Protein AF-A0A2H0XFA7-F1 (afdb_monomer)

Mean predicted aligned error: 2.38 Å

Foldseek 3Di:
DVLPADDPVDHDQVLLVQLLVCLAPVPDDLVVSLVCLLVPPPPSSNSSSVSSVVSNVPRDYD

Solvent-accessible surface area (backbone atoms only — not comparable to full-atom values): 3479 Å² total; per-residue (Å²): 82,99,64,64,36,53,44,90,94,53,54,61,54,67,46,28,51,50,20,28,49,35,55,73,65,63,85,53,60,66,67,60,54,39,50,51,33,48,75,65,42,93,65,61,21,65,44,40,24,49,39,11,52,52,28,27,70,70,48,79,82,131

pLDDT: mean 96.26, std 4.48, range [71.38, 98.69]

Secondary structure (DSSP, 8-state):
-TT--B-SSSB--HHHHHHHHHHHH--S-HHHHHHHHHHH-SS-HHHHHHHHHHHHHHPPP-

Radius of gyration: 11.29 Å; Cα contacts (8 Å, |Δi|>4): 80; chains: 1; bounding box: 30×14×33 Å

Structure (mmCIF, N/CA/C/O backbone):
data_AF-A0A2H0XFA7-F1
#
_entry.id   AF-A0A2H0XFA7-F1
#
loop_
_atom_site.group_PDB
_atom_site.id
_atom_site.type_symbol
_atom_site.label_atom_id
_atom_site.label_alt_id
_atom_site.label_comp_id
_atom_site.label_asym_id
_atom_site.label_entity_id
_atom_site.label_seq_id
_atom_site.pdbx_PDB_ins_code
_atom_site.Cartn_x
_atom_site.Cartn_y
_atom_site.Cartn_z
_atom_site.occupancy
_atom_site.B_iso_or_equiv
_atom_site.auth_seq_id
_atom_site.auth_comp_id
_atom_site.auth_asym_id
_atom_site.auth_atom_id
_atom_site.pdbx_PDB_model_num
ATOM 1 N N . ILE A 1 1 ? -3.828 0.224 -12.496 1.00 71.38 1 ILE A N 1
ATOM 2 C CA . ILE A 1 1 ? -4.125 1.226 -13.564 1.00 71.38 1 ILE A CA 1
ATOM 3 C C . ILE A 1 1 ? -3.760 2.660 -13.158 1.00 71.38 1 ILE A C 1
ATOM 5 O O . ILE A 1 1 ? -2.835 3.176 -13.765 1.00 71.38 1 ILE A O 1
ATOM 9 N N . LYS A 1 2 ? -4.399 3.298 -12.157 1.00 89.75 2 LYS A N 1
ATOM 10 C CA . LYS A 1 2 ? -4.090 4.690 -11.732 1.00 89.75 2 LYS A CA 1
ATOM 11 C C . LYS A 1 2 ? -2.599 4.936 -11.453 1.00 89.75 2 LYS A C 1
ATOM 13 O O . LYS A 1 2 ? -2.037 5.904 -11.938 1.00 89.75 2 LYS A O 1
ATOM 18 N N . TYR A 1 3 ? -1.971 4.014 -10.729 1.00 94.62 3 TYR A N 1
ATOM 19 C CA . TYR A 1 3 ? -0.550 4.073 -10.372 1.00 94.62 3 TYR A CA 1
ATOM 20 C C . TYR A 1 3 ? 0.350 3.256 -11.318 1.00 94.62 3 TYR A C 1
ATOM 22 O O . TYR A 1 3 ? 1.466 2.893 -10.978 1.00 94.62 3 TYR A O 1
ATOM 30 N N . GLY A 1 4 ? -0.154 2.862 -12.493 1.00 94.38 4 GLY A N 1
ATOM 31 C CA . GLY A 1 4 ? 0.625 2.070 -13.453 1.00 94.38 4 GLY A CA 1
ATOM 32 C C . GLY A 1 4 ? 1.110 0.703 -12.937 1.00 94.38 4 GLY A C 1
ATOM 33 O O . GLY A 1 4 ? 2.095 0.186 -13.460 1.00 94.38 4 GLY A O 1
ATOM 34 N N . LEU A 1 5 ? 0.465 0.139 -11.909 1.00 96.06 5 LEU A N 1
ATOM 35 C CA . LEU A 1 5 ? 0.761 -1.190 -11.363 1.00 96.06 5 LEU A CA 1
ATOM 36 C C . LEU A 1 5 ? 0.031 -2.279 -12.168 1.00 96.06 5 LEU A C 1
ATOM 38 O O . LEU A 1 5 ? -1.206 -2.333 -12.162 1.00 96.06 5 LEU A O 1
ATOM 42 N N . GLY A 1 6 ? 0.798 -3.126 -12.860 1.00 94.12 6 GLY A N 1
ATOM 43 C CA . GLY A 1 6 ? 0.288 -4.146 -13.783 1.00 94.12 6 GLY A CA 1
ATOM 44 C C . GLY A 1 6 ? -0.282 -3.579 -15.089 1.00 94.12 6 GLY A C 1
ATOM 45 O O . GLY A 1 6 ? -0.305 -2.366 -15.318 1.00 94.12 6 GLY A O 1
ATOM 46 N N . SER A 1 7 ? -0.755 -4.467 -15.963 1.00 94.69 7 SER A N 1
ATOM 47 C CA . SER A 1 7 ? -1.428 -4.076 -17.206 1.00 94.69 7 SER A CA 1
ATOM 48 C C . SER A 1 7 ? -2.910 -3.779 -16.953 1.00 94.69 7 SER A C 1
ATOM 50 O O . SER A 1 7 ? -3.437 -4.008 -15.864 1.00 94.69 7 SER A O 1
ATOM 52 N N . ARG A 1 8 ? -3.624 -3.268 -17.964 1.00 91.62 8 ARG A N 1
ATOM 53 C CA . ARG A 1 8 ? -5.087 -3.123 -17.866 1.00 91.62 8 ARG A CA 1
ATOM 54 C C . ARG A 1 8 ? -5.796 -4.476 -17.757 1.00 91.62 8 ARG A C 1
ATOM 56 O O . ARG A 1 8 ? -6.792 -4.562 -17.054 1.00 91.62 8 ARG A O 1
ATOM 63 N N . ALA A 1 9 ? -5.272 -5.501 -18.433 1.00 95.88 9 ALA A N 1
ATOM 64 C CA . ALA A 1 9 ? -5.816 -6.857 -18.397 1.00 95.88 9 ALA A CA 1
ATOM 65 C C . ALA A 1 9 ? -5.441 -7.612 -17.109 1.00 95.88 9 ALA A C 1
ATOM 67 O O . ALA A 1 9 ? -6.177 -8.493 -16.684 1.00 95.88 9 ALA A O 1
ATOM 68 N N . ALA A 1 10 ? -4.316 -7.255 -16.481 1.00 94.75 10 ALA A N 1
ATOM 69 C CA . ALA A 1 10 ? -3.811 -7.872 -15.258 1.00 94.75 10 ALA A CA 1
ATOM 70 C C . ALA A 1 10 ? -3.222 -6.802 -14.314 1.00 94.75 10 ALA A C 1
ATOM 72 O O . ALA A 1 10 ? -1.999 -6.612 -14.272 1.00 94.75 10 ALA A O 1
ATOM 73 N N . PRO A 1 11 ? -4.070 -6.047 -13.592 1.00 94.75 11 PRO A N 1
ATOM 74 C CA . PRO A 1 11 ? -3.607 -5.064 -12.621 1.00 94.75 11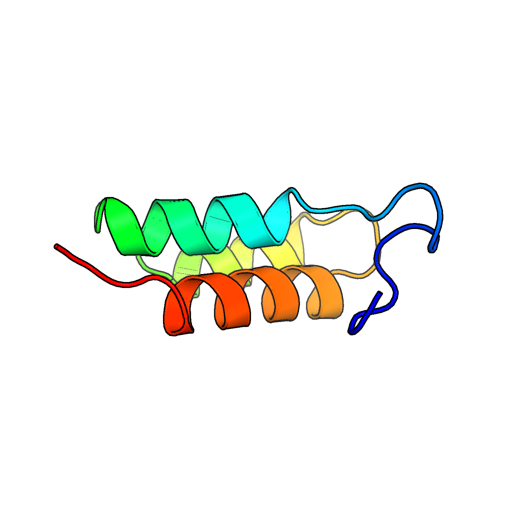 PRO A CA 1
ATOM 75 C C . PRO A 1 11 ? -3.021 -5.751 -11.380 1.00 94.75 11 PRO A C 1
ATOM 77 O O . PRO A 1 11 ? -3.560 -6.741 -10.892 1.00 94.75 11 PRO A O 1
ATOM 80 N N . ILE A 1 12 ? -1.946 -5.186 -10.830 1.00 95.88 12 ILE A N 1
ATOM 81 C CA . ILE A 1 12 ? -1.367 -5.641 -9.558 1.00 95.88 12 ILE A CA 1
ATOM 82 C C . ILE A 1 12 ? -2.063 -4.895 -8.412 1.00 95.88 12 ILE A C 1
ATOM 84 O O . ILE A 1 12 ? -2.192 -3.670 -8.461 1.00 95.88 12 ILE A O 1
ATOM 88 N N . VAL A 1 13 ? -2.538 -5.635 -7.403 1.00 96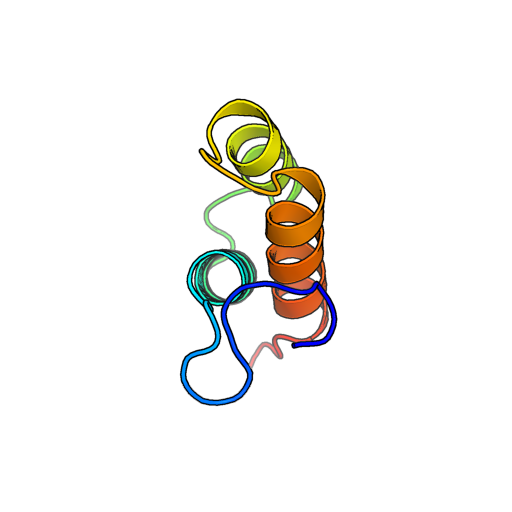.38 13 VAL A N 1
ATOM 89 C CA . VAL A 1 13 ? -3.427 -5.117 -6.339 1.00 96.38 13 VAL A CA 1
ATOM 90 C C . VAL A 1 13 ? -2.947 -5.395 -4.908 1.00 96.38 13 VAL A C 1
ATOM 92 O O . VAL A 1 13 ? -3.580 -4.946 -3.957 1.00 96.38 13 VAL A O 1
ATOM 95 N N . ASN A 1 14 ? -1.838 -6.113 -4.728 1.00 96.31 14 ASN A N 1
ATOM 96 C CA . ASN A 1 14 ? -1.344 -6.563 -3.420 1.00 96.31 14 ASN A CA 1
ATOM 97 C C . ASN A 1 14 ? -1.134 -5.416 -2.411 1.00 96.31 14 ASN A C 1
ATOM 99 O O . ASN A 1 14 ? -1.655 -5.496 -1.302 1.00 96.31 14 ASN A O 1
ATOM 103 N N . SER A 1 15 ? -0.455 -4.325 -2.778 1.00 97.62 15 SER A N 1
ATOM 104 C CA . SER A 1 15 ? -0.228 -3.201 -1.855 1.00 97.62 15 SER A CA 1
ATOM 105 C C . SER A 1 15 ? -1.524 -2.487 -1.464 1.00 97.62 15 SER A C 1
ATOM 107 O O . SER A 1 15 ? -1.689 -2.110 -0.307 1.00 97.62 15 SER A O 1
ATOM 109 N N . ALA A 1 16 ? -2.491 -2.380 -2.381 1.00 98.00 16 ALA A N 1
ATOM 110 C CA . ALA A 1 16 ? -3.818 -1.861 -2.052 1.00 98.00 16 ALA A CA 1
ATOM 111 C C . ALA A 1 16 ? -4.542 -2.763 -1.033 1.00 98.00 16 ALA A C 1
ATOM 113 O O . ALA A 1 16 ? -5.128 -2.262 -0.075 1.00 98.00 16 ALA A O 1
ATOM 114 N N . ILE A 1 17 ? -4.455 -4.090 -1.191 1.00 98.00 17 ILE A N 1
ATOM 115 C CA . ILE A 1 17 ? -5.022 -5.047 -0.227 1.00 98.00 17 ILE A CA 1
ATOM 116 C C . ILE A 1 17 ? -4.379 -4.874 1.153 1.00 98.00 17 ILE A C 1
ATOM 118 O O . ILE A 1 17 ? -5.101 -4.829 2.146 1.00 98.00 17 ILE A O 1
ATOM 122 N N . ILE A 1 18 ? -3.052 -4.713 1.224 1.00 98.00 18 ILE A N 1
ATOM 123 C CA . ILE A 1 18 ? -2.342 -4.467 2.489 1.00 98.00 18 ILE A CA 1
ATOM 124 C C . ILE A 1 18 ? -2.865 -3.190 3.162 1.00 98.00 18 ILE A C 1
ATOM 126 O O . ILE A 1 18 ? -3.212 -3.221 4.339 1.00 98.00 18 ILE A O 1
ATOM 130 N N . GLY A 1 19 ? -2.990 -2.081 2.428 1.00 98.25 19 GLY A N 1
ATOM 131 C CA . GLY A 1 19 ? -3.518 -0.830 2.982 1.00 98.25 19 GLY A CA 1
ATOM 132 C C . GLY A 1 19 ? -4.941 -0.962 3.536 1.00 98.25 19 GLY A C 1
ATOM 133 O O . GLY A 1 19 ? -5.229 -0.509 4.646 1.00 98.25 19 GLY A O 1
ATOM 134 N N . ALA A 1 20 ? -5.824 -1.643 2.801 1.00 98.38 20 ALA A N 1
ATOM 135 C CA . ALA A 1 20 ? -7.183 -1.924 3.261 1.00 98.38 20 ALA A CA 1
ATOM 136 C C . ALA A 1 20 ? -7.203 -2.819 4.511 1.00 98.38 20 ALA A C 1
ATOM 138 O O . ALA A 1 20 ? -7.937 -2.544 5.460 1.00 98.38 20 ALA A O 1
ATOM 139 N N . PHE A 1 21 ? -6.366 -3.858 4.540 1.00 98.06 21 PHE A N 1
ATOM 140 C CA . PHE A 1 21 ? -6.225 -4.759 5.682 1.00 98.06 21 PHE A CA 1
ATOM 141 C C . PHE A 1 21 ? -5.763 -4.020 6.942 1.00 98.06 21 PHE A C 1
ATOM 143 O O . PHE A 1 21 ? -6.344 -4.190 8.015 1.00 98.06 21 PHE A O 1
ATOM 150 N N . VAL A 1 22 ? -4.755 -3.155 6.808 1.00 98.19 22 VAL A N 1
ATOM 151 C CA . VAL A 1 22 ? -4.241 -2.338 7.913 1.00 98.19 22 VAL A CA 1
ATOM 152 C C . VAL A 1 22 ? -5.344 -1.445 8.480 1.00 98.19 22 VAL A C 1
ATOM 154 O O . VAL A 1 22 ? -5.519 -1.396 9.695 1.00 98.19 22 VAL A O 1
ATOM 157 N N . ARG A 1 23 ? -6.156 -0.809 7.621 1.00 98.00 23 ARG A N 1
ATOM 158 C CA . ARG A 1 23 ? -7.302 -0.008 8.077 1.00 98.00 23 ARG A CA 1
ATOM 159 C C . ARG A 1 23 ? -8.340 -0.856 8.802 1.00 98.00 23 ARG A C 1
ATOM 161 O O . ARG A 1 23 ? -8.811 -0.448 9.855 1.00 98.00 23 ARG A O 1
ATOM 168 N N . ALA A 1 24 ? -8.710 -1.997 8.225 1.00 97.88 24 ALA A N 1
ATOM 169 C CA . ALA A 1 24 ? -9.775 -2.851 8.742 1.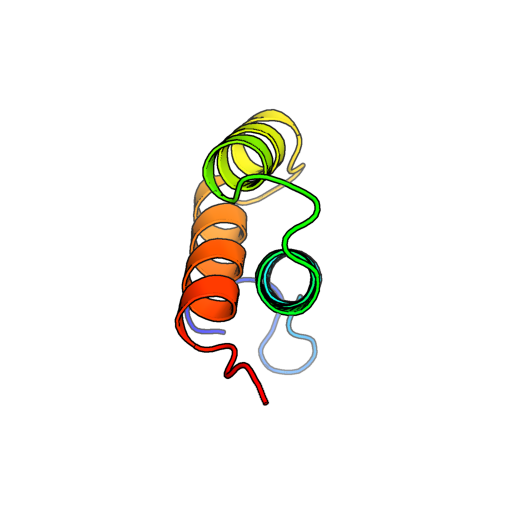00 97.88 24 ALA A CA 1
ATOM 170 C C . ALA A 1 24 ? -9.437 -3.482 10.101 1.00 97.88 24 ALA A C 1
ATOM 172 O O . ALA A 1 24 ? -10.340 -3.729 10.894 1.00 97.88 24 ALA A O 1
ATOM 173 N N . THR A 1 25 ? -8.156 -3.752 10.359 1.00 96.81 25 THR A N 1
ATOM 174 C CA . THR A 1 25 ? -7.701 -4.431 11.582 1.00 96.81 25 THR A CA 1
ATOM 175 C C . THR A 1 25 ? -7.187 -3.477 12.654 1.00 96.81 25 THR A C 1
ATOM 177 O O . THR A 1 25 ? -7.358 -3.749 13.837 1.00 96.81 25 THR A O 1
ATOM 180 N N . GLY A 1 26 ? -6.535 -2.377 12.264 1.00 94.88 26 GLY A N 1
ATOM 181 C CA . GLY A 1 26 ? -5.896 -1.447 13.196 1.00 94.88 26 GLY A CA 1
ATOM 182 C C . GLY A 1 26 ? -4.679 -2.019 13.938 1.00 94.88 26 GLY A C 1
ATOM 183 O O . GLY A 1 26 ? -4.196 -1.385 14.869 1.00 94.88 26 GLY A O 1
ATOM 184 N N . TYR A 1 27 ? -4.171 -3.198 13.554 1.00 95.44 27 TYR A N 1
ATOM 185 C CA .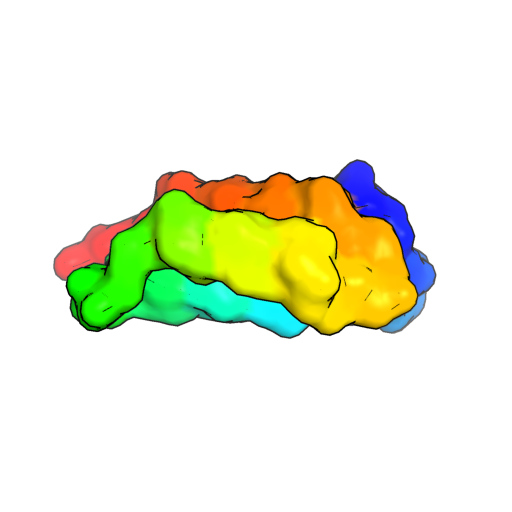 TYR A 1 27 ? -3.054 -3.859 14.250 1.00 95.44 27 TYR A CA 1
ATOM 186 C C . TYR A 1 27 ? -1.689 -3.232 13.971 1.00 95.44 27 TYR A C 1
ATOM 188 O O . TYR A 1 27 ? -0.761 -3.395 14.759 1.00 95.44 27 TYR A O 1
ATOM 196 N N . ILE A 1 28 ? -1.550 -2.554 12.834 1.00 95.06 28 ILE A N 1
ATOM 197 C CA . ILE A 1 28 ? -0.281 -2.016 12.346 1.00 95.06 28 ILE A CA 1
ATOM 198 C C . ILE A 1 28 ? -0.499 -0.543 11.994 1.00 95.06 28 ILE A C 1
ATOM 200 O O . ILE A 1 28 ? -1.556 -0.168 11.489 1.00 95.06 28 ILE A O 1
ATOM 204 N N . GLY A 1 29 ? 0.492 0.308 12.257 1.00 96.56 29 GLY A N 1
ATOM 205 C CA . GLY A 1 29 ? 0.462 1.702 11.821 1.00 96.56 29 GLY A CA 1
ATOM 206 C C . GLY A 1 29 ? 0.632 1.814 10.306 1.00 96.56 29 GLY A C 1
ATOM 207 O O . 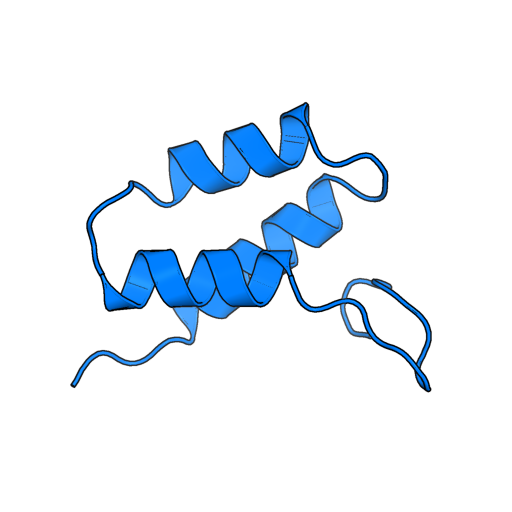GLY A 1 29 ? 1.525 1.188 9.733 1.00 96.56 29 GLY A O 1
ATOM 208 N N . ILE A 1 30 ? -0.192 2.642 9.654 1.00 98.06 30 ILE A N 1
ATOM 209 C CA . ILE A 1 30 ? -0.092 2.851 8.203 1.00 98.06 30 ILE A CA 1
ATOM 210 C C . ILE A 1 30 ? 1.286 3.388 7.800 1.00 98.06 30 ILE A C 1
ATOM 212 O O . ILE A 1 30 ? 1.846 2.905 6.826 1.00 98.06 30 ILE A O 1
ATOM 216 N N . GLU A 1 31 ? 1.886 4.291 8.578 1.00 98.38 31 GLU A N 1
ATOM 217 C CA . GLU A 1 31 ? 3.203 4.857 8.252 1.00 98.38 31 GLU A CA 1
ATOM 218 C C . GLU A 1 31 ? 4.308 3.795 8.187 1.00 98.38 31 GLU A C 1
ATOM 220 O O . GLU A 1 31 ? 5.085 3.784 7.234 1.00 98.38 31 GLU A O 1
ATOM 225 N N . SER A 1 32 ? 4.323 2.841 9.126 1.00 98.19 32 SER A N 1
ATOM 226 C CA . SER A 1 32 ? 5.276 1.723 9.107 1.00 98.19 32 SER A CA 1
ATOM 227 C C . SER A 1 32 ? 5.103 0.862 7.859 1.00 98.19 32 SER A C 1
ATOM 229 O O . SER A 1 32 ? 6.080 0.510 7.208 1.00 98.19 32 SER A O 1
ATOM 231 N N . VAL A 1 33 ? 3.858 0.573 7.472 1.00 98.31 33 VAL A N 1
ATOM 232 C CA . VAL A 1 33 ? 3.569 -0.186 6.249 1.00 98.31 33 VAL A CA 1
ATOM 233 C C . VAL A 1 33 ? 4.011 0.571 4.9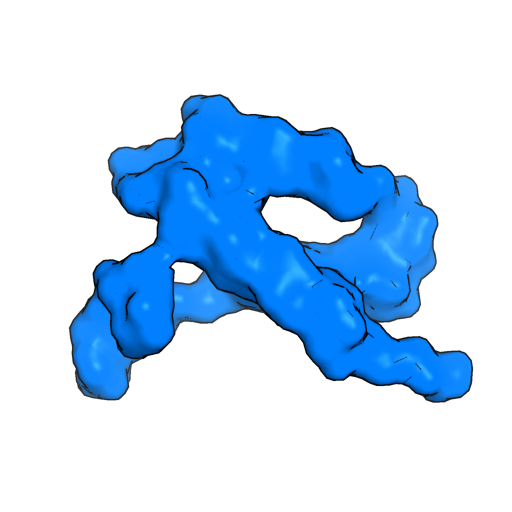98 1.00 98.31 33 VAL A C 1
ATOM 235 O O . VAL A 1 33 ? 4.605 -0.024 4.101 1.00 98.31 33 VAL A O 1
ATOM 238 N N . LEU A 1 34 ? 3.743 1.877 4.921 1.00 98.69 34 LEU A N 1
ATOM 239 C CA . LEU A 1 34 ? 4.157 2.695 3.782 1.00 98.69 34 LEU A CA 1
ATOM 240 C C . LEU A 1 34 ? 5.679 2.769 3.666 1.00 98.69 34 LEU A C 1
ATOM 242 O O . LEU A 1 34 ? 6.198 2.706 2.554 1.00 98.69 34 LEU A O 1
ATOM 246 N N . GLN A 1 35 ? 6.389 2.878 4.789 1.00 98.56 35 GLN A N 1
ATOM 247 C CA . GLN A 1 35 ? 7.846 2.829 4.817 1.00 98.56 35 GLN A CA 1
ATOM 248 C C . GLN A 1 35 ? 8.365 1.475 4.314 1.00 98.56 35 GLN A C 1
ATOM 250 O O . GLN A 1 35 ? 9.134 1.453 3.356 1.00 98.56 35 GLN A O 1
ATOM 255 N N . SER A 1 36 ? 7.876 0.356 4.857 1.00 98.38 36 SER A N 1
ATOM 256 C CA . SER A 1 36 ? 8.314 -0.977 4.422 1.00 98.38 36 SER A CA 1
ATOM 257 C C . SER A 1 36 ? 8.031 -1.239 2.942 1.00 98.38 36 SER A C 1
ATOM 259 O O . SER A 1 36 ? 8.845 -1.845 2.258 1.00 98.38 36 SER A O 1
ATOM 261 N N . ILE A 1 37 ? 6.906 -0.757 2.402 1.00 98.44 37 ILE A N 1
ATOM 262 C CA . ILE A 1 37 ? 6.630 -0.881 0.963 1.00 98.44 37 ILE A CA 1
ATOM 263 C C . ILE A 1 37 ? 7.656 -0.098 0.135 1.00 98.44 37 ILE A C 1
ATOM 265 O O . ILE A 1 37 ? 8.073 -0.583 -0.915 1.00 98.44 37 ILE A O 1
ATOM 269 N N . ARG A 1 38 ? 8.067 1.096 0.577 1.00 98.50 38 ARG A N 1
ATOM 270 C CA . ARG A 1 38 ? 9.070 1.886 -0.150 1.00 98.50 38 ARG A CA 1
ATOM 271 C C . ARG A 1 38 ? 10.449 1.238 -0.141 1.00 98.50 38 ARG A C 1
ATOM 273 O O . ARG A 1 38 ? 11.146 1.319 -1.145 1.00 98.50 38 ARG A O 1
ATOM 280 N N . GLU A 1 39 ? 10.814 0.615 0.973 1.00 98.44 39 GLU A N 1
ATOM 281 C CA . GLU A 1 39 ? 12.114 -0.035 1.161 1.00 98.44 39 GLU A CA 1
ATOM 282 C C . GLU A 1 39 ? 12.197 -1.381 0.423 1.00 98.44 39 GLU A C 1
ATOM 284 O O . GLU A 1 39 ? 13.198 -1.660 -0.230 1.00 98.44 39 GLU A O 1
ATOM 289 N N . GLU A 1 40 ? 11.130 -2.184 0.463 1.00 97.62 40 GLU A N 1
ATOM 290 C CA . GLU A 1 40 ? 11.180 -3.598 0.061 1.00 97.62 40 GLU A CA 1
ATOM 291 C C . GLU A 1 40 ? 10.494 -3.901 -1.280 1.00 97.62 40 GLU A C 1
ATOM 293 O O . GLU A 1 40 ? 10.612 -5.009 -1.813 1.00 97.62 40 GLU A O 1
ATOM 298 N N . SER A 1 41 ? 9.721 -2.966 -1.847 1.00 96.75 41 SER A N 1
ATOM 299 C CA . SER A 1 41 ? 9.009 -3.250 -3.095 1.00 96.75 41 SER A CA 1
ATOM 300 C C . SER A 1 41 ? 9.993 -3.399 -4.264 1.00 96.75 41 SER A C 1
ATOM 302 O O . SER A 1 41 ? 10.719 -2.456 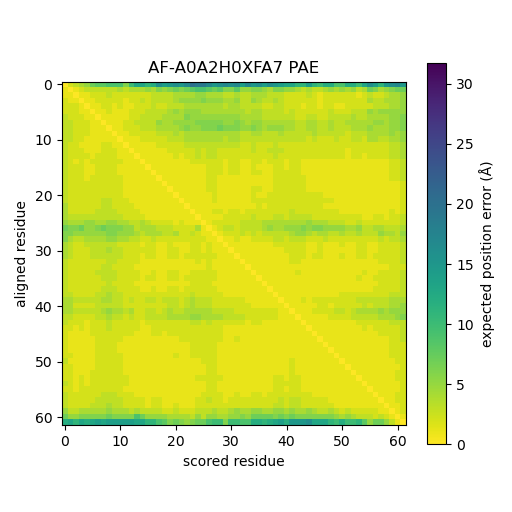-4.584 1.00 96.75 41 SER A O 1
ATOM 304 N N . PRO A 1 42 ? 9.978 -4.536 -4.986 1.00 94.44 42 PRO A N 1
ATOM 305 C CA . PRO A 1 42 ? 10.957 -4.815 -6.037 1.00 94.44 42 PRO A CA 1
ATOM 306 C C . PRO A 1 42 ? 10.768 -3.944 -7.286 1.00 94.44 42 PRO A C 1
ATOM 308 O O . PRO A 1 42 ? 11.640 -3.897 -8.152 1.00 94.44 42 PRO A O 1
ATOM 311 N N . ALA A 1 43 ? 9.616 -3.285 -7.424 1.00 95.62 43 ALA A N 1
ATOM 312 C CA . ALA A 1 43 ? 9.320 -2.408 -8.544 1.00 95.62 43 ALA A CA 1
ATOM 313 C C . ALA A 1 43 ? 8.282 -1.363 -8.147 1.00 95.62 43 ALA A C 1
ATOM 315 O O . ALA A 1 43 ? 7.265 -1.702 -7.547 1.00 95.62 43 ALA A O 1
ATOM 316 N N . LYS A 1 44 ? 8.485 -0.116 -8.585 1.00 97.25 44 LYS A N 1
ATOM 317 C CA . LYS A 1 44 ? 7.551 1.001 -8.361 1.00 97.25 44 LYS A CA 1
ATOM 318 C C . LYS A 1 44 ? 7.189 1.206 -6.873 1.00 97.25 44 LYS A C 1
ATOM 320 O O . LYS A 1 44 ? 6.009 1.135 -6.513 1.00 97.25 44 LYS A O 1
ATOM 325 N N . PRO A 1 45 ? 8.187 1.383 -5.987 1.00 98.12 45 PRO A N 1
ATOM 326 C CA . PRO A 1 45 ? 7.971 1.455 -4.540 1.00 98.12 45 PRO A CA 1
ATOM 327 C C . PRO A 1 45 ? 6.998 2.563 -4.132 1.00 98.12 45 PRO A C 1
ATOM 329 O O . PRO A 1 45 ? 6.069 2.314 -3.363 1.00 98.12 45 PRO A O 1
ATOM 332 N N . GLU A 1 46 ? 7.137 3.760 -4.704 1.00 98.38 46 GLU A N 1
ATOM 333 C CA . GLU A 1 46 ? 6.247 4.878 -4.386 1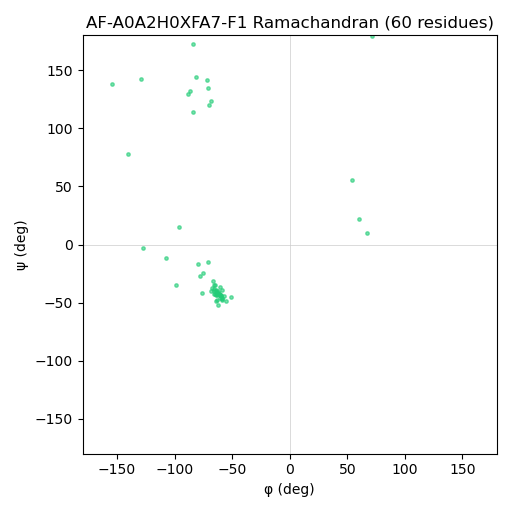.00 98.38 46 GLU A CA 1
ATOM 334 C C . GLU A 1 46 ? 4.820 4.651 -4.885 1.00 98.38 46 GLU A C 1
ATOM 336 O O . GLU A 1 46 ? 3.857 4.934 -4.178 1.00 98.38 46 GLU A O 1
ATOM 341 N N . GLU A 1 47 ? 4.638 4.084 -6.075 1.00 98.50 47 GLU A N 1
ATOM 342 C CA . GLU A 1 47 ? 3.313 3.759 -6.599 1.00 98.50 47 GLU A CA 1
ATOM 343 C C . GLU A 1 47 ? 2.611 2.674 -5.786 1.00 98.50 47 GLU A C 1
ATOM 345 O O . GLU A 1 47 ? 1.402 2.764 -5.559 1.00 98.50 47 GLU A O 1
ATOM 350 N N . ASN A 1 48 ? 3.355 1.670 -5.319 1.00 98.50 48 ASN A N 1
ATOM 351 C CA . ASN A 1 48 ? 2.833 0.661 -4.405 1.00 98.50 48 ASN A CA 1
ATOM 352 C C . ASN A 1 48 ? 2.449 1.279 -3.054 1.00 98.50 48 ASN A C 1
ATOM 354 O O . ASN A 1 48 ? 1.364 0.990 -2.542 1.00 98.50 48 ASN A O 1
ATOM 358 N N . ALA A 1 49 ? 3.274 2.176 -2.505 1.00 98.69 49 ALA A N 1
ATOM 359 C CA . ALA A 1 49 ? 2.966 2.889 -1.267 1.00 98.69 49 ALA A CA 1
ATOM 360 C C . ALA A 1 49 ? 1.724 3.784 -1.430 1.00 98.69 49 ALA A C 1
ATOM 362 O O . ALA A 1 49 ? 0.819 3.753 -0.598 1.00 98.69 49 ALA A O 1
ATOM 363 N N . MET A 1 50 ? 1.606 4.518 -2.539 1.00 98.50 50 MET A N 1
ATOM 364 C CA . MET A 1 50 ? 0.415 5.317 -2.842 1.00 98.50 50 MET A CA 1
ATOM 365 C C . MET A 1 50 ? -0.842 4.456 -3.003 1.00 98.50 50 MET A C 1
ATOM 367 O O . MET A 1 50 ? -1.906 4.842 -2.518 1.00 98.50 50 MET A O 1
ATOM 371 N N . ALA A 1 51 ? -0.736 3.286 -3.641 1.00 98.44 51 ALA A N 1
ATOM 372 C CA . ALA A 1 51 ? -1.852 2.353 -3.769 1.00 98.44 51 ALA A CA 1
ATOM 373 C C . ALA A 1 51 ? -2.318 1.826 -2.402 1.00 98.44 51 ALA A C 1
ATOM 375 O O . ALA A 1 51 ? -3.524 1.758 -2.152 1.00 98.44 51 ALA A O 1
ATOM 376 N N . ALA A 1 52 ? -1.380 1.505 -1.504 1.00 98.56 52 ALA A N 1
ATOM 377 C CA . ALA A 1 52 ? -1.686 1.121 -0.129 1.00 98.56 52 ALA A CA 1
ATOM 378 C C . ALA A 1 52 ? -2.346 2.266 0.652 1.00 98.56 52 ALA A C 1
ATOM 380 O O . ALA A 1 52 ? -3.403 2.071 1.253 1.00 98.56 52 ALA A O 1
ATOM 381 N N . LYS A 1 53 ? -1.776 3.477 0.597 1.00 98.62 53 LYS A N 1
ATOM 382 C CA . LYS A 1 53 ? -2.311 4.661 1.288 1.00 98.62 53 LYS A CA 1
ATOM 383 C C . LYS A 1 53 ? -3.734 4.983 0.840 1.00 98.62 53 LYS A C 1
ATOM 385 O O . LYS A 1 53 ? -4.616 5.154 1.676 1.00 98.62 53 LYS A O 1
ATOM 390 N N . GLU A 1 54 ? -3.983 4.995 -0.469 1.00 98.38 54 GLU A N 1
ATOM 391 C CA . GLU A 1 54 ? -5.319 5.261 -1.008 1.00 98.38 54 GLU A CA 1
ATOM 392 C C . GLU A 1 54 ? -6.337 4.214 -0.528 1.00 98.38 54 GLU A C 1
ATOM 394 O O . GLU A 1 54 ? -7.457 4.560 -0.144 1.00 98.38 54 GLU A O 1
ATOM 399 N N . ALA A 1 55 ? -5.964 2.932 -0.527 1.00 98.19 55 ALA A N 1
ATOM 400 C CA . ALA A 1 55 ? -6.845 1.871 -0.055 1.00 98.19 55 ALA A CA 1
ATOM 401 C C . ALA A 1 55 ? -7.125 1.979 1.452 1.00 98.19 55 ALA A C 1
ATOM 403 O O . ALA A 1 55 ? -8.272 1.812 1.870 1.00 98.19 55 ALA A O 1
ATOM 404 N N . TYR A 1 56 ? -6.117 2.322 2.259 1.00 98.50 56 TYR A N 1
ATOM 405 C CA . TYR A 1 56 ? -6.275 2.586 3.691 1.00 98.50 56 TYR A CA 1
ATOM 4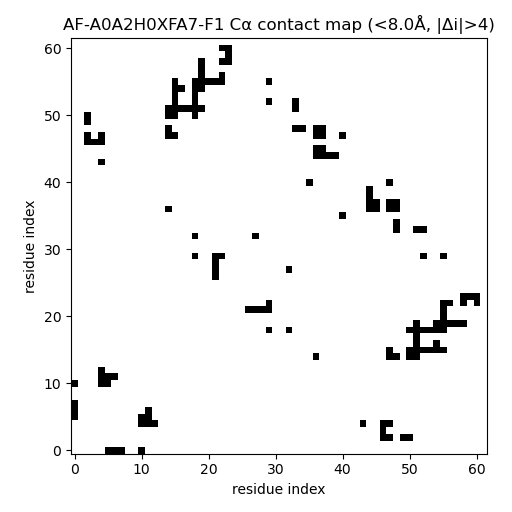06 C C . TYR A 1 56 ? -7.273 3.725 3.955 1.00 98.50 56 TYR A C 1
ATOM 408 O O . TYR A 1 56 ? -8.169 3.593 4.793 1.00 98.50 56 TYR A O 1
ATOM 416 N N . GLU A 1 57 ? -7.163 4.831 3.215 1.00 98.31 57 GLU A N 1
ATOM 417 C CA . GLU A 1 57 ? -8.039 6.002 3.354 1.00 98.31 57 GLU A CA 1
ATOM 418 C C . GLU A 1 57 ? -9.488 5.687 2.958 1.00 98.31 57 GLU A C 1
ATOM 420 O O . GLU A 1 57 ? -10.421 6.071 3.668 1.00 98.31 57 GLU A O 1
ATOM 425 N N . LYS A 1 58 ? -9.681 4.947 1.856 1.00 97.88 58 LYS A N 1
ATOM 426 C CA . LYS A 1 58 ? -11.005 4.608 1.303 1.00 97.88 58 LYS A CA 1
ATOM 427 C C . LYS A 1 58 ? -11.712 3.456 2.014 1.00 97.88 58 LYS A C 1
ATOM 429 O O . LYS A 1 58 ? -12.919 3.282 1.833 1.00 97.88 58 LYS A O 1
ATOM 434 N N . THR A 1 59 ? -10.992 2.654 2.791 1.00 98.12 59 THR A N 1
ATOM 435 C CA . THR A 1 59 ? -11.583 1.518 3.502 1.00 98.12 59 THR A CA 1
ATOM 436 C C . THR A 1 59 ? -12.488 2.014 4.626 1.00 98.12 59 THR A C 1
ATOM 438 O O . THR A 1 59 ? -12.059 2.722 5.538 1.00 98.12 59 THR A O 1
ATOM 441 N N . ARG A 1 60 ? -13.769 1.643 4.548 1.00 97.00 60 ARG A N 1
ATOM 442 C CA . ARG A 1 60 ? -14.793 2.006 5.531 1.00 97.00 60 ARG A CA 1
ATOM 443 C C . ARG A 1 60 ? -14.805 0.988 6.664 1.00 97.00 60 ARG A C 1
ATOM 445 O O . ARG A 1 60 ? -14.855 -0.212 6.409 1.00 97.00 60 ARG A O 1
ATOM 452 N N . LEU A 1 61 ? -14.806 1.486 7.893 1.00 93.31 61 LEU A N 1
ATOM 453 C CA . LEU A 1 61 ? -15.051 0.674 9.080 1.00 93.31 61 LEU A CA 1
ATOM 454 C C . LEU A 1 61 ? -16.565 0.499 9.252 1.00 93.31 61 LEU A C 1
ATOM 456 O O . LEU A 1 61 ? -17.329 1.400 8.890 1.00 93.31 61 LEU A O 1
ATOM 460 N N . LYS A 1 62 ? -16.979 -0.677 9.722 1.00 76.88 62 LYS A N 1
ATOM 461 C CA . LYS A 1 62 ? -18.364 -0.947 10.116 1.00 76.88 62 LYS A CA 1
ATOM 462 C C . LYS A 1 62 ? -18.565 -0.602 11.580 1.00 76.88 62 LYS A C 1
ATOM 464 O O . LYS A 1 62 ? -17.598 -0.804 12.345 1.00 76.88 62 LYS A O 1
#

Nearest PDB structures (foldseek):
  3on3-assembly3_B  TM=8.483E-01  e=8.957E-01  Geobacter sulfurreducens PCA
  3g2e-assembly1_A  TM=8.485E-01  e=2.434E+00  Campylobacter jejuni
  7plm-assembly1_B  TM=6.391E-01  e=2.164E+00  Desulfocurvibacter africanus

Sequence (62 aa):
IKYGLGSRAAPIVNSAIIGAFVRATGYIGIESVLQSIREESPAKPEENAMAAKEAYEKTRLK